Protein AF-A0A2P4XDV4-F1 (afdb_monomer_lite)

Structure (mmCIF, N/CA/C/O backbone):
data_AF-A0A2P4XDV4-F1
#
_entry.id   AF-A0A2P4XDV4-F1
#
loop_
_atom_site.group_PDB
_atom_site.id
_atom_site.type_symbol
_atom_site.label_atom_id
_atom_site.label_alt_id
_atom_site.label_comp_id
_atom_site.label_asym_id
_atom_site.label_entity_id
_atom_site.label_seq_id
_atom_site.pdbx_PDB_ins_code
_atom_site.Cartn_x
_atom_site.Cartn_y
_atom_site.Cartn_z
_atom_site.occupancy
_atom_site.B_iso_or_equiv
_atom_site.auth_seq_id
_atom_site.auth_comp_id
_atom_site.auth_asym_id
_atom_site.auth_atom_id
_atom_site.pdbx_PDB_model_num
ATOM 1 N N . GLY A 1 1 ? 10.763 -18.875 -13.389 1.00 53.31 1 GLY A N 1
ATOM 2 C CA . GLY A 1 1 ? 10.916 -17.947 -12.262 1.00 53.31 1 GLY A CA 1
ATOM 3 C C . GLY A 1 1 ? 12.339 -17.467 -12.296 1.00 53.31 1 GLY A C 1
ATOM 4 O O . GLY A 1 1 ? 13.229 -18.301 -12.260 1.00 53.31 1 GLY A O 1
ATOM 5 N N . ASP A 1 2 ? 12.543 -16.173 -12.453 1.00 58.81 2 ASP A N 1
ATOM 6 C CA . ASP A 1 2 ? 13.738 -15.547 -13.037 1.00 58.81 2 ASP A CA 1
ATOM 7 C C . ASP A 1 2 ? 14.977 -15.573 -12.116 1.00 58.81 2 ASP A C 1
ATOM 9 O O . ASP A 1 2 ? 15.922 -14.820 -12.318 1.00 58.81 2 ASP A O 1
ATOM 13 N N . GLY A 1 3 ? 14.972 -16.404 -11.068 1.00 60.91 3 GLY A N 1
ATOM 14 C CA . GLY A 1 3 ? 16.105 -16.620 -10.162 1.00 60.91 3 GLY A CA 1
ATOM 15 C C . GLY A 1 3 ? 16.471 -15.446 -9.248 1.00 60.91 3 GLY A C 1
ATOM 16 O O . GLY A 1 3 ? 17.364 -15.612 -8.422 1.00 60.91 3 GLY A O 1
ATOM 17 N N . ARG A 1 4 ? 15.800 -14.289 -9.355 1.00 68.62 4 ARG A N 1
ATOM 18 C CA . ARG A 1 4 ? 16.043 -13.125 -8.487 1.00 68.62 4 ARG A CA 1
ATOM 19 C C . ARG A 1 4 ? 15.799 -13.474 -7.010 1.00 68.62 4 ARG A C 1
ATOM 21 O O . ARG A 1 4 ? 14.732 -14.015 -6.697 1.00 68.62 4 ARG A O 1
ATOM 28 N N . PRO A 1 5 ? 16.738 -13.158 -6.100 1.00 84.12 5 PRO A N 1
ATOM 29 C CA . PRO A 1 5 ? 16.525 -13.290 -4.665 1.00 84.12 5 PRO A CA 1
ATOM 30 C C . PRO A 1 5 ? 15.274 -12.530 -4.211 1.00 84.12 5 PRO A C 1
ATOM 32 O O . PRO A 1 5 ? 15.018 -11.404 -4.639 1.00 84.12 5 PRO A O 1
ATOM 35 N N . VAL A 1 6 ? 14.493 -13.136 -3.314 1.00 85.88 6 VAL A N 1
ATOM 36 C CA . VAL A 1 6 ? 13.258 -12.539 -2.768 1.00 85.88 6 VAL A CA 1
ATOM 37 C C . VAL A 1 6 ? 13.532 -11.174 -2.126 1.00 85.88 6 VAL A C 1
ATOM 39 O O . VAL A 1 6 ? 12.708 -10.265 -2.193 1.00 85.88 6 VAL A O 1
ATOM 42 N N . GLU A 1 7 ? 14.704 -11.015 -1.531 1.00 89.12 7 GLU A N 1
ATOM 43 C CA . GLU A 1 7 ? 15.159 -9.793 -0.881 1.00 89.12 7 GLU A CA 1
ATOM 44 C C . GLU A 1 7 ? 15.392 -8.662 -1.889 1.00 89.12 7 GLU A C 1
ATOM 46 O O . GLU A 1 7 ? 14.994 -7.534 -1.616 1.00 89.12 7 GLU A O 1
ATOM 51 N N . GLU A 1 8 ? 15.915 -8.952 -3.082 1.00 90.12 8 GLU A N 1
ATOM 52 C CA . GLU A 1 8 ? 16.059 -7.948 -4.146 1.00 90.12 8 GLU A CA 1
ATOM 53 C C . GLU A 1 8 ? 14.695 -7.489 -4.673 1.00 90.12 8 GLU A C 1
ATOM 55 O O . GLU A 1 8 ? 14.478 -6.298 -4.886 1.00 90.12 8 GLU A O 1
ATOM 60 N N . LEU A 1 9 ? 13.736 -8.414 -4.814 1.00 92.38 9 LEU A N 1
ATOM 61 C CA . LEU A 1 9 ? 12.364 -8.069 -5.200 1.00 92.38 9 LEU A CA 1
ATOM 62 C C . LEU A 1 9 ? 11.705 -7.151 -4.169 1.00 92.38 9 LEU A C 1
ATOM 64 O O . LEU A 1 9 ? 11.042 -6.187 -4.534 1.0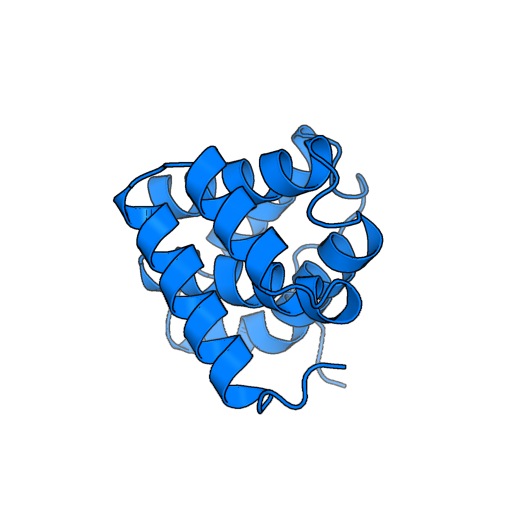0 92.38 9 LEU A O 1
ATOM 68 N N . LYS A 1 10 ? 11.897 -7.433 -2.879 1.00 93.75 10 LYS A N 1
ATOM 69 C CA . LYS A 1 10 ? 11.382 -6.593 -1.792 1.00 93.75 10 LYS A CA 1
ATOM 70 C C . LYS A 1 10 ? 11.973 -5.181 -1.832 1.00 93.75 10 LYS A C 1
ATOM 72 O O . LYS A 1 10 ? 11.221 -4.229 -1.661 1.00 93.75 10 LYS A O 1
ATOM 77 N N . VAL A 1 11 ? 13.274 -5.050 -2.100 1.00 96.06 11 VAL A N 1
ATOM 78 C CA . VAL A 1 11 ? 13.938 -3.743 -2.253 1.00 96.06 11 VAL A CA 1
ATOM 79 C C . VAL A 1 11 ? 13.376 -2.977 -3.451 1.00 96.06 11 VAL A C 1
ATOM 81 O O . VAL A 1 11 ? 13.038 -1.805 -3.310 1.00 96.06 11 VAL A O 1
ATOM 84 N N . ALA A 1 12 ? 13.206 -3.633 -4.601 1.00 96.50 12 ALA A N 1
ATOM 85 C CA . ALA A 1 12 ? 12.620 -3.001 -5.785 1.00 96.50 12 ALA A CA 1
ATOM 86 C C . ALA A 1 12 ? 11.174 -2.534 -5.535 1.00 96.50 12 ALA A C 1
ATOM 88 O O . ALA A 1 12 ? 10.781 -1.449 -5.958 1.00 96.50 12 ALA A O 1
ATOM 89 N N . ILE A 1 13 ? 10.388 -3.329 -4.801 1.00 97.56 13 ILE A N 1
ATOM 90 C CA . ILE A 1 13 ? 9.030 -2.965 -4.379 1.00 97.56 13 ILE A CA 1
ATOM 91 C C . ILE A 1 13 ? 9.040 -1.740 -3.456 1.00 97.56 13 ILE A C 1
ATOM 93 O O . ILE A 1 13 ? 8.193 -0.855 -3.597 1.00 97.56 13 ILE A O 1
ATOM 97 N N . ASP A 1 14 ? 9.975 -1.663 -2.511 1.00 97.88 14 ASP A N 1
ATOM 98 C CA . ASP A 1 14 ? 10.073 -0.492 -1.639 1.00 97.88 14 ASP A CA 1
ATOM 99 C C . ASP A 1 14 ? 10.423 0.764 -2.425 1.00 97.88 14 ASP A C 1
ATOM 101 O O . ASP A 1 14 ? 9.788 1.798 -2.236 1.00 97.88 14 ASP A O 1
ATOM 105 N N . GLN A 1 15 ? 11.392 0.663 -3.333 1.00 97.94 15 GLN A N 1
ATOM 106 C CA . GLN A 1 15 ? 11.804 1.776 -4.183 1.00 97.94 15 GLN A CA 1
ATOM 107 C C . GLN A 1 15 ? 10.635 2.280 -5.029 1.00 97.94 15 GLN A C 1
ATOM 109 O O . GLN A 1 15 ? 10.276 3.448 -4.910 1.00 97.94 15 GLN A O 1
ATOM 114 N N . LEU A 1 16 ? 9.964 1.401 -5.783 1.00 98.00 16 LEU A N 1
ATOM 115 C CA . LEU A 1 16 ? 8.878 1.830 -6.672 1.00 98.00 16 LEU A CA 1
ATOM 116 C C . LEU A 1 16 ? 7.693 2.431 -5.902 1.00 98.00 16 LEU A C 1
ATOM 118 O O . LEU A 1 16 ? 7.065 3.382 -6.364 1.00 98.00 16 LEU A O 1
ATOM 122 N N . THR A 1 17 ? 7.361 1.895 -4.721 1.00 98.06 17 THR A N 1
ATOM 123 C CA . THR A 1 17 ? 6.222 2.407 -3.941 1.00 98.06 17 THR A CA 1
ATOM 124 C C . THR A 1 17 ? 6.551 3.741 -3.281 1.00 98.06 17 THR A C 1
ATOM 126 O O . THR A 1 17 ? 5.692 4.619 -3.252 1.00 98.06 17 THR A O 1
ATOM 129 N N . LYS A 1 18 ? 7.790 3.941 -2.816 1.00 98.25 18 LYS A N 1
ATOM 130 C CA . LYS A 1 18 ? 8.256 5.233 -2.291 1.00 98.25 18 LYS A CA 1
ATOM 131 C C . LYS A 1 18 ? 8.378 6.282 -3.395 1.00 98.25 18 LYS A C 1
ATOM 133 O O . LYS A 1 18 ? 7.924 7.406 -3.212 1.00 98.25 18 LYS A O 1
ATOM 138 N N . GLU A 1 19 ? 8.894 5.912 -4.564 1.00 98.38 19 GLU A N 1
ATOM 139 C CA . GLU A 1 19 ? 8.935 6.791 -5.738 1.00 98.38 19 GLU A CA 1
ATOM 140 C C . GLU A 1 19 ? 7.535 7.240 -6.149 1.00 98.38 19 GLU A C 1
ATOM 142 O O . GLU A 1 19 ? 7.318 8.434 -6.344 1.00 98.38 19 GLU A O 1
ATOM 147 N N . TYR A 1 20 ? 6.562 6.325 -6.182 1.00 98.75 20 TYR A N 1
ATOM 148 C CA . TYR A 1 20 ? 5.165 6.682 -6.421 1.00 98.75 20 TYR A CA 1
ATOM 149 C C . TYR A 1 20 ? 4.623 7.677 -5.385 1.00 98.75 20 TYR A C 1
ATOM 151 O O . TYR A 1 20 ? 3.915 8.621 -5.738 1.00 98.75 20 TYR A O 1
ATOM 159 N N . LEU A 1 21 ? 4.940 7.495 -4.099 1.00 98.38 21 LEU A N 1
ATOM 160 C CA . LEU A 1 21 ? 4.491 8.422 -3.059 1.00 98.38 21 LEU A CA 1
ATOM 161 C C . LEU A 1 21 ? 5.067 9.838 -3.248 1.00 98.38 21 LEU A C 1
ATOM 163 O O . LEU A 1 21 ? 4.448 10.806 -2.816 1.00 98.38 21 LEU A O 1
ATOM 167 N N . LEU A 1 22 ? 6.195 9.985 -3.940 1.00 97.94 22 LEU A N 1
ATOM 168 C CA . LEU A 1 22 ? 6.780 11.287 -4.263 1.00 97.94 22 LEU A CA 1
ATOM 169 C C . LEU A 1 22 ? 6.256 11.851 -5.590 1.00 97.94 22 LEU A C 1
ATOM 171 O O . LEU A 1 22 ? 5.880 13.020 -5.658 1.00 97.94 22 LEU A O 1
ATOM 175 N N . SER A 1 23 ? 6.223 11.031 -6.642 1.00 98.06 23 SER A N 1
ATOM 176 C CA . SER A 1 23 ? 5.898 11.458 -8.010 1.00 98.06 23 SER A CA 1
ATOM 177 C C . SER A 1 23 ? 4.398 11.535 -8.286 1.00 98.06 23 SER A C 1
ATOM 179 O O . SER A 1 23 ? 3.966 12.326 -9.121 1.00 98.06 23 SER A O 1
ATOM 181 N N . ARG A 1 24 ? 3.603 10.713 -7.587 1.00 98.31 24 ARG A N 1
ATOM 182 C CA . ARG A 1 24 ? 2.176 10.445 -7.844 1.00 98.31 24 ARG A CA 1
ATOM 183 C C . ARG A 1 24 ? 1.885 9.888 -9.242 1.00 98.31 24 ARG A C 1
ATOM 185 O O . ARG A 1 24 ? 0.734 9.903 -9.675 1.00 98.31 24 ARG A O 1
ATOM 192 N N . ASP A 1 25 ? 2.898 9.358 -9.921 1.00 98.69 25 ASP A N 1
ATOM 193 C CA . ASP A 1 25 ? 2.764 8.805 -11.266 1.00 98.69 25 ASP A CA 1
ATOM 194 C C . ASP A 1 25 ? 2.249 7.357 -11.219 1.00 98.69 25 ASP A C 1
ATOM 196 O O . ASP A 1 25 ? 2.981 6.405 -10.934 1.00 98.69 25 ASP A O 1
ATOM 200 N N . LEU A 1 26 ? 0.946 7.200 -11.461 1.00 98.62 26 LEU A N 1
ATOM 201 C CA . LEU A 1 26 ? 0.263 5.905 -11.459 1.00 98.62 26 LEU A CA 1
ATOM 202 C C . LEU A 1 26 ? 0.696 5.009 -12.625 1.00 98.62 26 LEU A C 1
ATOM 204 O O . LEU A 1 26 ? 0.778 3.789 -12.462 1.00 98.62 26 LEU A O 1
ATOM 208 N N . GLU A 1 27 ? 0.952 5.598 -13.794 1.00 98.38 27 GLU A N 1
ATOM 209 C CA . GLU A 1 27 ? 1.333 4.857 -14.996 1.00 98.38 27 GLU A CA 1
ATOM 210 C C . GLU A 1 27 ? 2.733 4.275 -14.836 1.00 98.38 27 GLU A C 1
ATOM 212 O O . GLU A 1 27 ? 2.933 3.084 -15.095 1.00 98.38 27 GLU A O 1
ATOM 217 N N . GLU A 1 28 ? 3.665 5.084 -14.327 1.00 98.31 28 GLU A N 1
ATOM 218 C CA . GLU A 1 28 ? 5.024 4.656 -14.018 1.00 98.31 28 GLU A CA 1
ATOM 219 C C . GLU A 1 28 ? 5.031 3.538 -12.977 1.00 98.31 28 GLU A C 1
ATOM 221 O O . GLU A 1 28 ? 5.587 2.466 -13.213 1.00 98.31 28 GLU A O 1
ATOM 226 N N . ALA A 1 29 ? 4.342 3.737 -11.850 1.00 98.50 29 ALA A N 1
ATOM 227 C CA . ALA A 1 29 ? 4.282 2.738 -10.790 1.00 98.50 29 ALA A CA 1
ATOM 228 C C . ALA A 1 29 ? 3.702 1.408 -11.298 1.00 98.50 29 ALA A C 1
ATOM 230 O O . ALA A 1 29 ? 4.237 0.333 -11.016 1.00 98.50 29 ALA A O 1
ATOM 231 N N . ALA A 1 30 ? 2.634 1.465 -12.098 1.00 98.50 30 ALA A N 1
ATOM 232 C CA . ALA A 1 30 ? 2.041 0.284 -12.711 1.00 98.50 30 ALA A CA 1
ATOM 233 C C . ALA A 1 30 ? 2.981 -0.398 -13.713 1.00 98.50 30 ALA A C 1
ATOM 235 O O . ALA A 1 30 ? 2.984 -1.629 -13.800 1.00 98.50 30 ALA A O 1
ATOM 236 N N . ARG A 1 31 ? 3.777 0.366 -14.468 1.00 98.38 31 ARG A N 1
ATOM 237 C CA . ARG A 1 31 ? 4.812 -0.184 -15.349 1.00 98.38 31 ARG A CA 1
ATOM 238 C C . ARG A 1 31 ? 5.884 -0.910 -14.538 1.00 98.38 31 ARG A C 1
ATOM 240 O O . ARG A 1 31 ? 6.107 -2.090 -14.801 1.00 98.38 31 ARG A O 1
ATOM 247 N N . CYS A 1 32 ? 6.437 -0.276 -13.504 1.00 97.75 32 CYS A N 1
ATOM 248 C CA . CYS A 1 32 ? 7.427 -0.881 -12.610 1.00 97.75 32 CYS A CA 1
ATOM 249 C C . CYS A 1 32 ? 6.920 -2.197 -12.002 1.00 97.75 32 CYS A C 1
ATOM 251 O O . CYS A 1 32 ? 7.636 -3.197 -12.002 1.00 97.75 32 CYS A O 1
ATOM 253 N N . VAL A 1 33 ? 5.660 -2.249 -11.548 1.00 97.88 33 VAL A N 1
ATOM 254 C CA . VAL A 1 33 ? 5.065 -3.490 -11.019 1.00 97.88 33 VAL A CA 1
ATOM 255 C C . VAL A 1 33 ? 4.977 -4.585 -12.090 1.00 97.88 33 VAL A C 1
ATOM 257 O O . VAL A 1 33 ? 5.287 -5.738 -11.795 1.00 97.88 33 VAL A O 1
ATOM 260 N N . ARG A 1 34 ? 4.601 -4.261 -13.337 1.00 96.94 34 ARG A N 1
ATOM 261 C CA . ARG A 1 34 ? 4.581 -5.249 -14.435 1.00 96.94 34 ARG A CA 1
ATOM 262 C C . ARG A 1 34 ? 5.980 -5.779 -14.748 1.00 96.94 34 ARG A C 1
ATOM 264 O O . ARG A 1 34 ? 6.141 -6.979 -14.961 1.00 96.94 34 ARG A O 1
ATOM 271 N N . GLU A 1 35 ? 6.986 -4.911 -14.729 1.00 96.12 35 GLU A N 1
ATOM 272 C CA . GLU A 1 35 ? 8.388 -5.263 -14.986 1.00 96.12 35 GLU A CA 1
ATOM 273 C C . GLU A 1 35 ? 8.993 -6.157 -13.896 1.00 96.12 35 GLU A C 1
ATOM 275 O O . GLU A 1 35 ? 9.928 -6.917 -14.162 1.00 96.12 35 GLU A O 1
ATOM 280 N N . LEU A 1 36 ? 8.415 -6.170 -12.686 1.00 93.38 36 LEU A N 1
ATOM 281 C CA . LEU A 1 36 ? 8.768 -7.181 -11.692 1.00 93.38 36 LEU A CA 1
ATOM 282 C C . LEU A 1 36 ? 8.476 -8.602 -12.194 1.00 93.38 36 LEU A C 1
ATOM 284 O O . LEU A 1 36 ? 9.167 -9.515 -11.760 1.00 93.38 36 LEU A O 1
ATOM 288 N N . ASN A 1 37 ? 7.508 -8.809 -13.096 1.00 92.44 37 ASN A N 1
ATOM 289 C CA . ASN A 1 37 ? 7.188 -10.100 -13.726 1.00 92.44 37 ASN A CA 1
ATOM 290 C C . ASN A 1 37 ? 6.995 -11.269 -12.726 1.00 92.44 37 ASN A C 1
ATOM 292 O O . ASN A 1 37 ? 7.363 -12.417 -12.984 1.00 92.44 37 ASN A O 1
ATOM 296 N N . VAL A 1 38 ? 6.414 -10.983 -11.553 1.00 91.88 38 VAL A N 1
ATOM 297 C CA . VAL A 1 38 ? 6.190 -11.955 -10.462 1.00 91.88 38 VAL A CA 1
ATOM 298 C C . VAL A 1 38 ? 4.753 -11.887 -9.920 1.00 91.88 38 VAL A C 1
ATOM 300 O O . VAL A 1 38 ? 4.539 -11.592 -8.743 1.00 91.88 38 VAL A O 1
ATOM 303 N N . PRO A 1 39 ? 3.733 -12.224 -10.730 1.00 91.25 39 PRO A N 1
ATOM 304 C CA . PRO A 1 39 ? 2.320 -12.033 -10.374 1.00 91.25 39 PRO A CA 1
ATOM 305 C C . PRO A 1 39 ? 1.893 -12.721 -9.067 1.00 91.25 39 PRO A C 1
ATOM 307 O O . PRO A 1 39 ? 1.034 -12.222 -8.343 1.00 91.25 39 PRO A O 1
ATOM 310 N N . HIS A 1 40 ? 2.516 -13.848 -8.706 1.00 92.00 40 HIS A N 1
ATOM 311 C CA . HIS A 1 40 ? 2.235 -14.556 -7.449 1.00 92.00 40 HIS A CA 1
ATOM 312 C C . HIS A 1 40 ? 2.765 -13.851 -6.193 1.00 92.00 40 HIS A C 1
ATOM 314 O O . HIS A 1 40 ? 2.385 -14.235 -5.084 1.00 92.00 40 HIS A O 1
ATOM 320 N N . PHE A 1 41 ? 3.634 -12.855 -6.376 1.00 93.62 41 PHE A N 1
ATOM 321 C CA . PHE A 1 41 ? 4.275 -12.064 -5.332 1.00 93.62 41 PHE A CA 1
ATOM 322 C C . PHE A 1 41 ? 3.719 -10.632 -5.254 1.00 93.62 41 PHE A C 1
ATOM 324 O O . PHE A 1 41 ? 4.153 -9.855 -4.409 1.00 93.62 41 PHE A O 1
ATOM 331 N N . HIS A 1 42 ? 2.727 -10.273 -6.078 1.00 97.25 42 HIS A N 1
ATOM 332 C CA . HIS A 1 42 ? 2.128 -8.931 -6.079 1.00 97.25 42 HIS A CA 1
ATOM 333 C C . HIS A 1 42 ? 1.458 -8.561 -4.746 1.00 97.25 42 HIS A C 1
ATOM 335 O O . HIS A 1 42 ? 1.387 -7.384 -4.410 1.00 97.25 42 HIS A O 1
ATOM 341 N N . HIS A 1 43 ? 1.053 -9.532 -3.923 1.00 98.00 43 HIS A N 1
ATOM 342 C CA . HIS A 1 43 ? 0.618 -9.262 -2.549 1.00 98.00 43 HIS A CA 1
ATOM 343 C C . HIS A 1 43 ? 1.686 -8.525 -1.722 1.00 98.00 43 HIS A C 1
ATOM 345 O O . HIS A 1 43 ? 1.359 -7.845 -0.753 1.00 98.00 43 HIS A O 1
ATOM 351 N N . GLU A 1 44 ? 2.969 -8.680 -2.066 1.00 97.94 44 GLU A N 1
ATOM 352 C CA . GLU A 1 44 ? 4.068 -8.002 -1.387 1.00 97.94 44 GLU A CA 1
ATOM 353 C C . GLU A 1 44 ? 4.142 -6.525 -1.793 1.00 97.94 44 GLU A C 1
ATOM 355 O O . GLU A 1 44 ? 4.418 -5.699 -0.930 1.00 97.94 44 GLU A O 1
ATOM 360 N N . VAL A 1 45 ? 3.788 -6.179 -3.041 1.00 98.25 45 VAL A N 1
ATOM 361 C CA . VAL A 1 45 ? 3.607 -4.780 -3.487 1.00 98.25 45 VAL A CA 1
ATOM 362 C C . VAL A 1 45 ? 2.556 -4.088 -2.629 1.00 98.25 45 VAL A C 1
ATOM 364 O O . VAL A 1 45 ? 2.768 -2.980 -2.155 1.00 98.25 45 VAL A O 1
ATOM 367 N N . VAL A 1 46 ? 1.443 -4.774 -2.377 1.00 98.62 46 VAL A N 1
ATOM 368 C CA . VAL A 1 46 ? 0.323 -4.246 -1.593 1.00 98.62 46 VAL A CA 1
ATOM 369 C C . VAL A 1 46 ? 0.722 -4.070 -0.130 1.00 98.62 46 VAL A C 1
ATOM 371 O O . VAL A 1 46 ? 0.614 -2.972 0.406 1.00 98.62 46 VAL A O 1
ATOM 374 N N . LYS A 1 47 ? 1.235 -5.132 0.508 1.00 98.50 47 LYS A N 1
ATOM 375 C CA . LYS A 1 47 ? 1.650 -5.093 1.917 1.00 98.50 47 LYS A CA 1
ATOM 376 C C . LYS A 1 47 ? 2.696 -3.998 2.154 1.00 98.50 47 LYS A C 1
ATOM 378 O O . LYS A 1 47 ? 2.534 -3.194 3.065 1.00 98.50 47 LYS A O 1
ATOM 383 N N . ARG A 1 48 ? 3.761 -3.976 1.344 1.00 98.12 48 ARG A N 1
ATOM 384 C CA . ARG A 1 48 ? 4.856 -3.007 1.488 1.00 98.12 48 ARG A CA 1
ATOM 385 C C . ARG A 1 48 ? 4.441 -1.602 1.094 1.00 98.12 48 ARG A C 1
ATOM 387 O O . ARG A 1 48 ? 4.838 -0.669 1.771 1.00 98.12 48 ARG A O 1
ATOM 394 N N . GLY A 1 49 ? 3.605 -1.443 0.070 1.00 98.44 49 GLY A N 1
ATOM 395 C CA . GLY A 1 49 ? 3.038 -0.146 -0.291 1.00 98.44 49 GLY A CA 1
ATOM 396 C C . GLY A 1 49 ? 2.260 0.477 0.868 1.00 98.44 49 GLY A C 1
ATOM 397 O O . GLY A 1 49 ? 2.497 1.633 1.208 1.00 98.44 49 GLY A O 1
ATOM 398 N N . ILE A 1 50 ? 1.409 -0.306 1.542 1.00 98.62 50 ILE A N 1
ATOM 399 C CA . ILE A 1 50 ? 0.701 0.150 2.747 1.00 98.62 50 ILE A CA 1
ATOM 400 C C . ILE A 1 50 ? 1.706 0.541 3.838 1.00 98.62 50 ILE A C 1
ATOM 402 O O . ILE A 1 50 ? 1.632 1.663 4.332 1.00 98.62 50 ILE A O 1
ATOM 406 N N . THR A 1 51 ? 2.679 -0.322 4.160 1.00 98.12 51 THR A N 1
ATOM 407 C CA . THR A 1 51 ? 3.739 -0.007 5.137 1.00 98.12 51 THR A CA 1
ATOM 408 C C . THR A 1 51 ? 4.448 1.308 4.804 1.00 98.12 51 THR A C 1
ATOM 410 O O . THR A 1 51 ? 4.470 2.206 5.637 1.00 98.12 51 THR A O 1
ATOM 413 N N . ASN A 1 52 ? 4.935 1.465 3.573 1.00 98.12 52 ASN A N 1
ATOM 414 C CA . ASN A 1 52 ? 5.664 2.653 3.133 1.00 98.12 52 ASN A CA 1
ATOM 415 C C . ASN A 1 52 ? 4.788 3.912 3.201 1.00 98.12 52 ASN A C 1
ATOM 417 O O . ASN A 1 52 ? 5.260 4.963 3.616 1.00 98.12 52 ASN A O 1
ATOM 421 N N . SER A 1 53 ? 3.498 3.820 2.861 1.00 98.31 53 SER A N 1
ATOM 422 C CA . SER A 1 53 ? 2.582 4.965 2.975 1.00 98.31 53 SER A CA 1
ATOM 423 C C . SER A 1 53 ? 2.347 5.412 4.419 1.00 98.31 53 SER A C 1
ATOM 425 O O . SER A 1 53 ? 2.195 6.605 4.674 1.00 98.31 53 SER A O 1
ATOM 427 N N . LEU A 1 54 ? 2.349 4.465 5.360 1.00 97.69 54 LEU A N 1
ATOM 428 C CA . LEU A 1 54 ? 2.202 4.737 6.786 1.00 97.69 54 LEU A CA 1
ATOM 429 C C . LEU A 1 54 ? 3.501 5.289 7.386 1.00 97.69 54 LEU A C 1
ATOM 431 O O . LEU A 1 54 ? 3.424 6.213 8.192 1.00 97.69 54 LEU A O 1
ATOM 435 N N . GLU A 1 55 ? 4.661 4.766 6.973 1.00 96.56 55 GLU A N 1
ATOM 436 C CA . GLU A 1 55 ? 5.991 5.261 7.368 1.00 96.56 55 GLU A CA 1
ATOM 437 C C . GLU A 1 55 ? 6.229 6.704 6.909 1.00 96.56 55 GLU A C 1
ATOM 439 O O . GLU A 1 55 ? 6.651 7.537 7.708 1.00 96.56 55 GLU A O 1
ATOM 444 N N . GLU A 1 56 ? 5.920 7.019 5.646 1.00 96.00 56 GLU A N 1
ATOM 445 C CA . GLU A 1 56 ? 6.000 8.394 5.129 1.00 96.00 56 GLU A CA 1
ATOM 446 C C . GLU A 1 56 ? 4.966 9.316 5.800 1.00 96.00 56 GLU A C 1
ATOM 448 O O . GLU A 1 56 ? 5.170 10.525 5.919 1.00 96.00 56 GLU A O 1
ATOM 453 N N . GLY A 1 57 ? 3.856 8.739 6.266 1.00 93.62 57 GLY A N 1
ATOM 454 C CA . GLY A 1 57 ? 2.845 9.407 7.072 1.00 93.62 57 GLY A CA 1
ATOM 455 C C . GLY A 1 57 ? 2.002 10.436 6.314 1.00 93.62 57 GLY A C 1
ATOM 456 O O . GLY A 1 57 ? 2.248 10.789 5.163 1.00 93.62 57 GLY A O 1
ATOM 457 N N . GLY A 1 58 ? 0.971 10.941 6.990 1.00 93.38 58 GLY A N 1
ATOM 458 C CA . GLY A 1 58 ? 0.067 11.957 6.452 1.00 93.38 58 GLY A CA 1
ATOM 459 C C . GLY A 1 58 ? -1.043 11.407 5.549 1.00 93.38 58 GLY A C 1
ATOM 460 O O . GLY A 1 58 ? -0.861 10.477 4.764 1.00 93.38 58 GLY A O 1
ATOM 461 N N . GLU A 1 59 ? -2.214 12.039 5.633 1.00 94.38 59 GLU A N 1
ATOM 462 C CA . GLU A 1 59 ? -3.432 11.621 4.920 1.00 94.38 59 GLU A CA 1
ATOM 463 C C . GLU A 1 59 ? -3.241 11.561 3.397 1.00 94.38 59 GLU A C 1
ATOM 465 O O . GLU A 1 59 ? -3.760 10.663 2.735 1.00 94.38 59 GLU A O 1
ATOM 470 N N . ALA A 1 60 ? -2.439 12.473 2.836 1.00 96.44 60 ALA A N 1
ATOM 471 C CA . ALA A 1 60 ? -2.143 12.505 1.406 1.00 96.44 60 ALA A CA 1
ATOM 472 C C . ALA A 1 60 ? -1.421 11.234 0.920 1.00 96.44 60 ALA A C 1
ATOM 474 O O . ALA A 1 60 ? -1.704 10.758 -0.180 1.00 96.44 60 ALA A O 1
ATOM 475 N N . ASN A 1 61 ? -0.522 10.661 1.729 1.00 97.56 61 ASN A N 1
ATOM 476 C CA . ASN A 1 61 ? 0.201 9.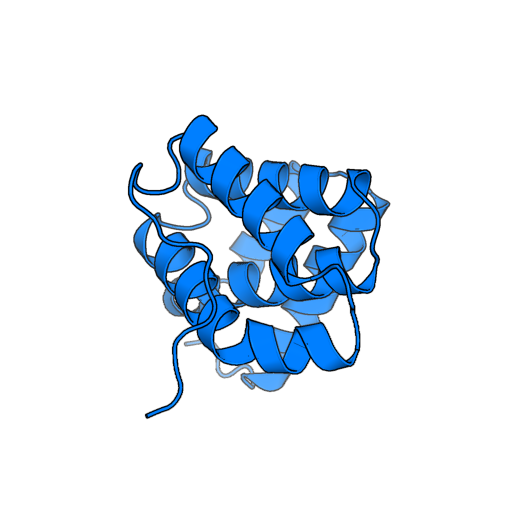440 1.371 1.00 97.56 61 ASN A CA 1
ATOM 477 C C . ASN A 1 61 ? -0.693 8.203 1.466 1.00 97.56 61 ASN A C 1
ATOM 479 O O . ASN A 1 61 ? -0.683 7.388 0.543 1.00 97.56 61 ASN A O 1
ATOM 483 N N . SER A 1 62 ? -1.531 8.105 2.502 1.00 97.12 62 SER A N 1
ATOM 484 C CA . SER A 1 62 ? -2.551 7.053 2.606 1.00 97.12 62 SER A CA 1
ATOM 485 C C . SER A 1 62 ? -3.535 7.104 1.430 1.00 97.12 62 SER A C 1
ATOM 487 O O . SER A 1 62 ? -3.801 6.087 0.787 1.00 97.12 62 SER A O 1
ATOM 489 N N . ALA A 1 63 ? -4.033 8.297 1.082 1.00 97.44 63 ALA A N 1
ATOM 490 C CA . ALA A 1 63 ? -4.962 8.488 -0.031 1.00 97.44 63 ALA A CA 1
ATOM 491 C C . ALA A 1 63 ? -4.330 8.169 -1.396 1.00 97.44 63 ALA A C 1
ATOM 493 O O . ALA A 1 63 ? -4.973 7.560 -2.259 1.00 97.44 63 ALA A O 1
ATOM 494 N N . ALA A 1 64 ? -3.067 8.549 -1.599 1.00 98.44 64 ALA A N 1
ATOM 495 C CA . ALA A 1 64 ? -2.329 8.187 -2.802 1.00 98.44 64 ALA A CA 1
ATOM 496 C C . ALA A 1 64 ? -2.114 6.674 -2.886 1.00 98.44 64 ALA A C 1
ATOM 498 O O . ALA A 1 64 ? -2.384 6.083 -3.925 1.00 98.44 64 ALA A O 1
ATOM 499 N N . MET A 1 65 ? -1.709 6.020 -1.794 1.00 98.62 65 MET A N 1
ATOM 500 C CA . MET A 1 65 ? -1.536 4.568 -1.789 1.00 98.62 65 MET A CA 1
ATOM 501 C C . MET A 1 65 ? -2.846 3.841 -2.110 1.00 98.62 65 MET A C 1
ATOM 503 O O . MET A 1 65 ? -2.857 2.947 -2.951 1.00 98.62 65 MET A O 1
ATOM 507 N N . ALA A 1 66 ? -3.973 4.276 -1.541 1.00 98.38 66 ALA A N 1
ATOM 508 C CA . ALA A 1 66 ? -5.282 3.743 -1.914 1.00 98.38 66 ALA A CA 1
ATOM 509 C C . ALA A 1 66 ? -5.585 3.933 -3.417 1.00 98.38 66 ALA A C 1
ATOM 511 O O . ALA A 1 66 ? -6.056 3.004 -4.074 1.00 98.38 66 ALA A O 1
ATOM 512 N N . SER A 1 67 ? -5.240 5.097 -3.980 1.00 98.56 67 SER A N 1
ATOM 513 C CA . SER A 1 67 ? -5.413 5.389 -5.412 1.00 98.56 67 SER A CA 1
ATOM 514 C C . SER A 1 67 ? -4.544 4.490 -6.300 1.00 98.56 67 SER A C 1
ATOM 516 O O . SER A 1 67 ? -5.027 3.993 -7.317 1.00 98.56 67 SER A O 1
ATOM 518 N N . LEU A 1 68 ? -3.294 4.216 -5.906 1.00 98.81 68 LEU A N 1
ATOM 519 C CA . LEU A 1 68 ? -2.430 3.260 -6.604 1.00 98.81 68 LEU A CA 1
ATOM 520 C C . LEU A 1 68 ? -3.021 1.855 -6.585 1.00 98.81 68 LEU A C 1
ATOM 522 O O . LEU A 1 68 ? -3.090 1.209 -7.625 1.00 98.81 68 LEU A O 1
ATOM 526 N N . LEU A 1 69 ? -3.474 1.378 -5.426 1.00 98.69 69 LEU A N 1
ATOM 527 C CA . LEU A 1 69 ? -4.060 0.044 -5.305 1.00 98.69 69 LEU A CA 1
ATOM 528 C C . LEU A 1 69 ? -5.309 -0.109 -6.189 1.00 98.69 69 LEU A C 1
ATOM 530 O O . LEU A 1 69 ? -5.440 -1.114 -6.890 1.00 98.69 69 LEU A O 1
ATOM 534 N N . ALA A 1 70 ? -6.176 0.907 -6.231 1.00 98.56 70 ALA A N 1
ATOM 535 C CA . ALA A 1 70 ? -7.329 0.939 -7.130 1.00 98.56 70 ALA A CA 1
ATOM 536 C C . ALA A 1 70 ? -6.915 0.948 -8.612 1.00 98.56 70 ALA A C 1
ATOM 538 O O . ALA A 1 70 ? -7.479 0.216 -9.433 1.00 98.56 70 ALA A O 1
ATOM 539 N N . TYR A 1 71 ? -5.885 1.721 -8.960 1.00 98.69 71 TYR A N 1
ATOM 540 C CA . TYR A 1 71 ? -5.350 1.779 -10.319 1.00 98.69 71 TYR A CA 1
ATOM 541 C C . TYR A 1 71 ? -4.775 0.427 -10.768 1.00 98.69 71 TYR A C 1
ATOM 543 O O . TYR A 1 71 ? -5.117 -0.072 -11.839 1.00 98.69 71 TYR A O 1
ATOM 551 N N . LEU A 1 72 ? -3.960 -0.210 -9.924 1.00 98.56 72 LEU A N 1
ATOM 552 C CA . LEU A 1 72 ? -3.340 -1.504 -10.209 1.00 98.56 72 LEU A CA 1
ATOM 553 C C . LEU A 1 72 ? -4.374 -2.615 -10.424 1.00 98.56 72 LEU A C 1
ATOM 555 O O . LEU A 1 72 ? -4.163 -3.477 -11.276 1.00 98.56 72 LEU A O 1
ATOM 559 N N . VAL A 1 73 ? -5.482 -2.602 -9.678 1.00 98.25 73 VAL A N 1
ATOM 560 C CA . VAL A 1 73 ? -6.569 -3.578 -9.853 1.00 98.25 73 VAL A CA 1
ATOM 561 C C . VAL A 1 73 ? -7.387 -3.283 -11.108 1.00 98.25 73 VAL A C 1
ATOM 563 O O . VAL A 1 73 ? -7.617 -4.188 -11.906 1.00 98.25 73 VAL A O 1
ATOM 566 N N . SER A 1 74 ? -7.788 -2.028 -11.323 1.00 97.75 74 SER A N 1
ATOM 567 C CA . SER A 1 74 ? -8.599 -1.640 -12.492 1.00 97.75 74 SER A CA 1
ATOM 568 C C . SER A 1 74 ? -7.881 -1.829 -13.834 1.00 97.75 74 SER A C 1
ATOM 570 O O . SER A 1 74 ? -8.543 -2.030 -14.846 1.00 97.75 74 SER A O 1
ATOM 572 N N . HIS A 1 75 ? -6.545 -1.820 -13.840 1.00 97.81 75 HIS A N 1
ATOM 573 C CA . HIS A 1 75 ? -5.709 -2.072 -15.022 1.00 97.81 75 HIS A CA 1
ATOM 574 C C . HIS A 1 75 ? -5.125 -3.494 -15.064 1.00 97.81 75 HIS A C 1
ATOM 576 O O . HIS A 1 75 ? -4.136 -3.733 -15.767 1.00 97.81 75 HIS A O 1
ATOM 582 N N . GLU A 1 76 ? -5.693 -4.414 -14.277 1.00 97.25 76 GLU A N 1
ATOM 583 C CA . GLU A 1 76 ? -5.347 -5.842 -14.239 1.00 97.25 76 GLU A CA 1
ATOM 584 C C . GLU A 1 76 ? -3.856 -6.130 -13.962 1.00 97.25 76 GLU A C 1
ATOM 586 O O . GLU A 1 76 ? -3.325 -7.182 -14.317 1.00 97.25 76 GLU A O 1
ATOM 591 N N . VAL A 1 77 ? -3.156 -5.206 -13.296 1.00 98.12 77 VAL A N 1
ATOM 592 C CA . VAL A 1 77 ? -1.751 -5.374 -12.886 1.00 98.12 77 VAL A CA 1
ATOM 593 C C . VAL A 1 77 ? -1.657 -6.269 -11.661 1.00 98.12 77 VAL A C 1
ATOM 595 O O . VAL A 1 77 ? -0.796 -7.144 -11.563 1.00 98.12 77 VAL A O 1
ATOM 598 N N . VAL A 1 78 ? -2.558 -6.053 -10.708 1.00 98.31 78 VAL A N 1
ATOM 599 C CA . VAL A 1 78 ? -2.669 -6.839 -9.483 1.00 98.31 78 VAL A CA 1
ATOM 600 C C . VAL A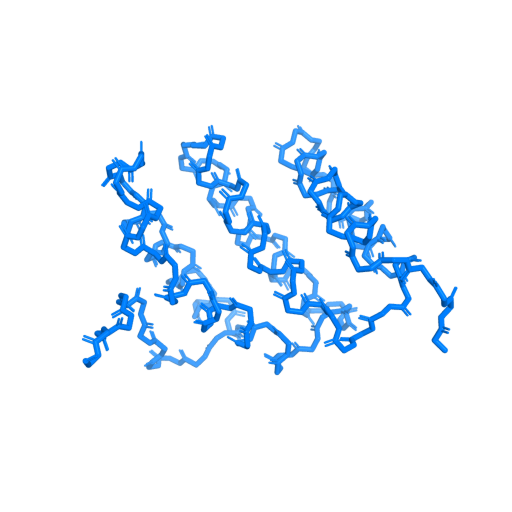 1 78 ? -4.060 -7.447 -9.451 1.00 98.31 78 VAL A C 1
ATOM 602 O O . VAL A 1 78 ? -5.058 -6.738 -9.521 1.00 98.31 78 VAL A O 1
ATOM 605 N N . SER A 1 79 ? -4.142 -8.772 -9.335 1.00 98.12 79 SER A N 1
ATOM 606 C CA . SER A 1 79 ? -5.438 -9.434 -9.198 1.00 98.12 79 SER A CA 1
ATOM 607 C C . SER A 1 79 ? -6.063 -9.135 -7.837 1.00 98.12 79 SER A C 1
ATOM 609 O O . SER A 1 79 ? -5.357 -8.993 -6.836 1.00 98.12 79 SER A O 1
ATOM 611 N N . THR A 1 80 ? -7.395 -9.140 -7.758 1.00 97.31 80 THR A N 1
ATOM 612 C CA . THR A 1 80 ? -8.128 -8.971 -6.492 1.00 97.31 80 THR A CA 1
ATOM 613 C C . THR A 1 80 ? -7.674 -9.970 -5.421 1.00 97.31 80 THR A C 1
ATOM 615 O O . THR A 1 80 ? -7.550 -9.614 -4.254 1.00 97.31 80 THR A O 1
ATOM 618 N N . GLY A 1 81 ? -7.337 -11.208 -5.804 1.00 98.12 81 GLY A N 1
ATOM 619 C CA . GLY A 1 81 ? -6.804 -12.202 -4.867 1.00 98.12 81 GLY A CA 1
ATOM 620 C C . GLY A 1 81 ? -5.434 -11.826 -4.287 1.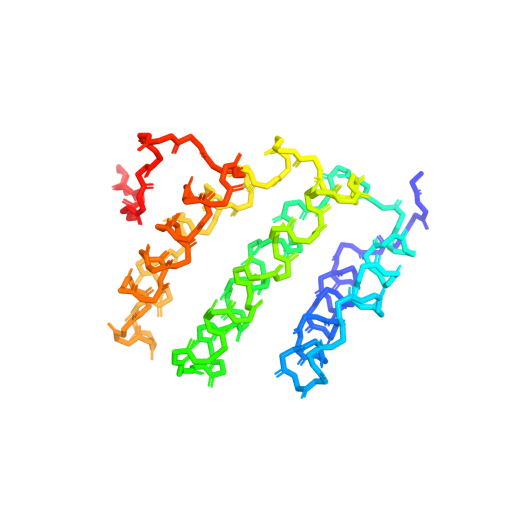00 98.12 81 GLY A C 1
ATOM 621 O O . GLY A 1 81 ? -5.189 -12.038 -3.102 1.00 98.12 81 GLY A O 1
ATOM 622 N N . GLN A 1 82 ? -4.540 -11.239 -5.091 1.00 98.38 82 GLN A N 1
ATOM 623 C CA . GLN A 1 82 ? -3.252 -10.725 -4.604 1.00 98.38 82 GLN A CA 1
ATOM 624 C C . GLN A 1 82 ? -3.432 -9.463 -3.756 1.00 98.38 82 GLN A C 1
ATOM 626 O O . GLN A 1 82 ? -2.738 -9.318 -2.751 1.00 98.38 82 GLN A O 1
ATOM 631 N N . LEU A 1 83 ? -4.389 -8.602 -4.118 1.00 98.62 83 LEU A N 1
ATOM 632 C CA . LEU A 1 83 ? -4.773 -7.435 -3.330 1.00 98.62 83 LEU A CA 1
ATOM 633 C C . LEU A 1 83 ? -5.213 -7.846 -1.922 1.00 98.62 83 LEU A C 1
ATOM 635 O O . LEU A 1 83 ? -4.565 -7.470 -0.949 1.00 98.62 83 LEU A O 1
ATOM 639 N N . ILE A 1 84 ? -6.247 -8.685 -1.819 1.00 98.38 84 ILE A N 1
ATOM 640 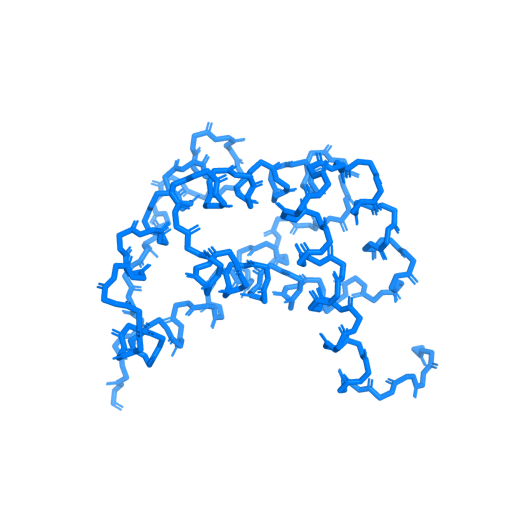C CA . ILE A 1 84 ? -6.797 -9.153 -0.539 1.00 98.38 84 ILE A CA 1
ATOM 641 C C . ILE A 1 84 ? -5.708 -9.827 0.299 1.00 98.38 84 ILE A C 1
ATOM 643 O O . ILE A 1 84 ? -5.510 -9.459 1.455 1.00 98.38 84 ILE A O 1
ATOM 647 N N . LYS A 1 85 ? -4.918 -10.729 -0.300 1.00 98.44 85 LYS A N 1
ATOM 648 C CA . LYS A 1 85 ? -3.794 -11.385 0.384 1.00 98.44 85 LYS A CA 1
ATOM 649 C C . LYS A 1 85 ? -2.772 -10.380 0.932 1.00 98.44 85 LYS A C 1
ATOM 651 O O . LYS A 1 85 ? -2.170 -10.623 1.976 1.00 98.44 85 LYS A O 1
ATOM 656 N N . GLY A 1 86 ? -2.538 -9.272 0.231 1.00 98.50 86 GLY A N 1
ATOM 657 C CA . GLY A 1 86 ? -1.653 -8.198 0.675 1.00 98.50 86 GLY A CA 1
ATOM 658 C C . GLY A 1 86 ? -2.188 -7.456 1.898 1.00 98.50 86 GLY A C 1
ATOM 659 O O . GLY A 1 86 ? -1.457 -7.301 2.876 1.00 98.50 86 GLY A O 1
ATOM 660 N N . PHE A 1 87 ? -3.471 -7.080 1.879 1.00 98.56 87 PHE A N 1
ATOM 661 C CA . PHE A 1 87 ? -4.147 -6.484 3.036 1.00 98.56 87 PHE A CA 1
ATOM 662 C C . PHE A 1 87 ? -4.149 -7.438 4.237 1.00 98.56 87 PHE A C 1
ATOM 664 O O . PHE A 1 87 ? -3.757 -7.043 5.330 1.00 98.56 87 PHE A O 1
ATOM 671 N N . GLU A 1 88 ? -4.503 -8.711 4.041 1.00 98.00 88 GLU A N 1
ATOM 672 C CA . GLU A 1 88 ? -4.467 -9.733 5.097 1.00 98.00 88 GLU A CA 1
ATOM 673 C C . GLU A 1 88 ? -3.069 -9.889 5.700 1.00 98.00 88 GLU A C 1
ATOM 675 O O . GLU A 1 88 ? -2.914 -9.960 6.917 1.00 98.00 88 GLU A O 1
ATOM 680 N N . ARG A 1 89 ? -2.025 -9.886 4.862 1.00 97.56 89 ARG A N 1
ATOM 681 C CA . ARG A 1 89 ? -0.635 -9.930 5.331 1.00 97.56 89 ARG A CA 1
ATOM 682 C C . ARG A 1 89 ? -0.224 -8.686 6.101 1.00 97.56 89 ARG A C 1
ATOM 684 O O . ARG A 1 89 ? 0.612 -8.801 6.995 1.00 97.56 89 ARG A O 1
ATOM 691 N N . PHE A 1 90 ? -0.770 -7.524 5.760 1.00 98.38 90 PHE A N 1
ATOM 692 C CA . PHE A 1 90 ? -0.529 -6.306 6.519 1.00 98.38 90 PHE A CA 1
ATOM 693 C C . PHE A 1 90 ? -1.227 -6.353 7.889 1.00 98.38 90 PHE A C 1
ATOM 695 O O . PHE A 1 90 ? -0.592 -6.043 8.892 1.00 98.38 90 PHE A O 1
ATOM 702 N N . LYS A 1 91 ? -2.461 -6.877 7.979 1.00 97.81 91 LYS A N 1
ATOM 703 C CA . LYS A 1 91 ? -3.170 -7.074 9.264 1.00 97.81 91 LYS A CA 1
ATOM 704 C C . LYS A 1 91 ? -2.369 -7.895 10.284 1.00 97.81 91 LYS A C 1
ATOM 706 O O . LYS A 1 91 ? -2.509 -7.674 11.481 1.00 97.81 91 LYS A O 1
ATOM 711 N N . LEU A 1 92 ? -1.544 -8.842 9.826 1.00 96.56 92 LEU A N 1
ATOM 712 C CA . LEU A 1 92 ? -0.695 -9.672 10.696 1.00 96.56 92 LEU A CA 1
ATOM 713 C C . LEU A 1 92 ? 0.431 -8.890 11.385 1.00 96.56 92 LEU A C 1
ATOM 715 O O . LEU A 1 92 ? 0.936 -9.342 12.410 1.00 96.56 92 LEU A O 1
ATOM 719 N N . VAL A 1 93 ? 0.848 -7.763 10.805 1.00 96.06 93 VAL A N 1
ATOM 720 C CA . VAL A 1 93 ? 1.941 -6.921 11.317 1.00 96.06 93 VAL A CA 1
ATOM 721 C C . VAL A 1 93 ? 1.453 -5.559 11.804 1.00 96.06 93 VAL A C 1
ATOM 723 O O . VAL A 1 93 ? 2.262 -4.769 12.272 1.00 96.06 93 VAL A O 1
ATOM 726 N N . LEU A 1 94 ? 0.151 -5.270 11.706 1.00 97.12 94 LEU A N 1
ATOM 727 C CA . LEU A 1 94 ? -0.410 -3.960 12.035 1.00 97.12 94 LEU A CA 1
ATOM 728 C C . LEU A 1 94 ? -0.122 -3.548 13.485 1.00 97.12 94 LEU A C 1
ATOM 730 O O . LEU A 1 94 ? 0.293 -2.416 13.705 1.00 97.12 94 LEU A O 1
ATOM 734 N N . ASP A 1 95 ? -0.296 -4.456 14.449 1.00 95.75 95 ASP A N 1
ATOM 735 C CA . ASP A 1 95 ? -0.003 -4.167 15.861 1.00 95.75 95 ASP A CA 1
ATOM 736 C C . ASP A 1 95 ? 1.475 -3.830 16.075 1.00 95.75 95 ASP A C 1
ATOM 738 O O . ASP A 1 95 ? 1.793 -2.918 16.831 1.00 95.75 95 ASP A O 1
ATOM 742 N N . ASP A 1 96 ? 2.368 -4.534 15.375 1.00 96.06 96 ASP A N 1
ATOM 743 C CA . ASP A 1 96 ? 3.809 -4.310 15.473 1.00 96.06 96 ASP A CA 1
ATOM 744 C C . ASP A 1 96 ? 4.179 -2.951 14.838 1.00 96.06 96 ASP A C 1
ATOM 746 O O . ASP A 1 96 ? 4.935 -2.186 15.423 1.00 96.06 96 ASP A O 1
ATOM 750 N N . VAL A 1 97 ? 3.577 -2.596 13.693 1.00 95.62 97 VAL A N 1
ATOM 751 C CA . VAL A 1 97 ? 3.740 -1.276 13.045 1.00 95.62 97 VAL A CA 1
ATOM 752 C C . VAL A 1 97 ? 3.188 -0.144 13.922 1.00 95.62 97 VAL A C 1
ATOM 754 O O . VAL A 1 97 ? 3.758 0.946 13.963 1.00 95.62 97 VAL A O 1
ATOM 757 N N . ALA A 1 98 ? 2.094 -0.386 14.646 1.00 95.69 98 ALA A N 1
ATOM 758 C CA . ALA A 1 98 ? 1.476 0.606 15.521 1.00 95.69 98 ALA A CA 1
ATOM 759 C C . ALA A 1 98 ? 2.336 0.962 16.749 1.00 95.69 98 ALA A C 1
ATOM 761 O O . ALA A 1 98 ? 2.103 2.005 17.361 1.00 95.69 98 ALA A O 1
ATOM 762 N N . LEU A 1 99 ? 3.336 0.137 17.094 1.00 96.19 99 LEU A N 1
ATOM 763 C CA . LEU A 1 99 ? 4.315 0.461 18.139 1.00 96.19 99 LEU A CA 1
ATOM 764 C C . LEU A 1 99 ? 5.174 1.670 17.752 1.00 96.19 99 LEU A C 1
ATOM 766 O O . LEU A 1 99 ? 5.477 2.498 18.610 1.00 96.19 99 LEU A O 1
ATOM 770 N N . ASP A 1 100 ? 5.520 1.781 16.469 1.00 95.94 100 ASP A N 1
ATOM 771 C CA . ASP A 1 100 ? 6.357 2.860 15.938 1.00 95.94 100 ASP A CA 1
ATOM 772 C C . ASP A 1 100 ? 5.518 4.015 15.367 1.00 95.94 100 ASP A C 1
ATOM 774 O O . ASP A 1 100 ? 5.928 5.176 15.407 1.00 95.94 100 ASP A O 1
ATOM 778 N N . ILE A 1 101 ? 4.320 3.711 14.854 1.00 95.38 101 ILE A N 1
ATOM 779 C CA . ILE A 1 101 ? 3.438 4.661 14.168 1.00 95.38 101 ILE A CA 1
ATOM 780 C C . ILE A 1 101 ? 2.075 4.685 14.882 1.00 95.38 101 ILE A C 1
ATOM 782 O O . ILE A 1 101 ? 1.186 3.903 14.536 1.00 95.38 101 ILE A O 1
ATOM 786 N N . PRO A 1 102 ? 1.842 5.614 15.833 1.00 92.25 102 PRO A N 1
ATOM 787 C CA . PRO A 1 102 ? 0.628 5.622 16.658 1.00 92.25 102 PRO A CA 1
ATOM 788 C C . PRO A 1 102 ? -0.694 5.645 15.871 1.00 92.25 102 PRO A C 1
ATOM 790 O O . PRO A 1 102 ? -1.699 5.104 16.324 1.00 92.25 102 PRO A O 1
ATOM 793 N N . ASN A 1 103 ? -0.694 6.242 14.674 1.00 93.19 103 ASN A N 1
ATOM 794 C CA . ASN A 1 103 ? -1.877 6.362 13.817 1.00 93.19 103 ASN A CA 1
ATOM 795 C C . ASN A 1 103 ? -2.000 5.245 12.763 1.00 93.19 103 ASN A C 1
ATOM 797 O O . ASN A 1 103 ? -2.883 5.322 11.911 1.00 93.19 103 ASN A O 1
ATOM 801 N N . ALA A 1 104 ? -1.153 4.208 12.792 1.00 96.56 104 ALA A N 1
ATOM 802 C CA . ALA A 1 104 ? -1.132 3.159 11.766 1.00 96.56 104 ALA A CA 1
ATOM 803 C C . ALA A 1 104 ? -2.496 2.488 11.566 1.00 96.56 104 ALA A C 1
ATOM 805 O O . ALA A 1 104 ? -2.931 2.299 10.432 1.00 96.56 104 ALA A O 1
ATOM 806 N N . ALA A 1 105 ? -3.193 2.169 12.661 1.00 96.56 105 ALA A N 1
ATOM 807 C CA . ALA A 1 105 ? -4.506 1.532 12.610 1.00 96.56 105 ALA A CA 1
ATOM 808 C C . ALA A 1 105 ? -5.562 2.423 11.940 1.00 96.56 105 ALA A C 1
ATOM 810 O O . ALA A 1 105 ? -6.323 1.933 11.109 1.00 96.56 105 ALA A O 1
ATOM 811 N N . ALA A 1 106 ? -5.576 3.722 12.252 1.00 96.06 106 ALA A N 1
ATOM 812 C CA . ALA A 1 106 ? -6.502 4.678 11.646 1.00 96.06 106 ALA A CA 1
ATOM 813 C C . ALA A 1 106 ? -6.199 4.874 10.152 1.00 96.06 106 ALA A C 1
ATOM 815 O O . ALA A 1 106 ? -7.079 4.691 9.316 1.00 96.06 106 ALA A O 1
ATOM 816 N N . SER A 1 107 ? -4.934 5.113 9.793 1.00 96.81 107 SER A N 1
ATOM 817 C CA . SER A 1 107 ? -4.525 5.242 8.388 1.00 96.81 107 SER A CA 1
ATOM 818 C C . SER A 1 107 ? -4.836 3.983 7.573 1.00 96.81 107 SER A C 1
ATOM 820 O O . SER A 1 107 ? -5.261 4.069 6.422 1.00 96.81 107 SER A O 1
ATOM 822 N N . PHE A 1 108 ? -4.648 2.796 8.156 1.00 98.19 108 PHE A N 1
ATOM 823 C CA . PHE A 1 108 ? -5.000 1.544 7.495 1.00 98.19 108 PHE A CA 1
ATOM 824 C C . PHE A 1 108 ? -6.515 1.388 7.313 1.00 98.19 108 PHE A C 1
ATOM 826 O O . PHE A 1 108 ? -6.954 0.946 6.251 1.00 98.19 108 PHE A O 1
ATOM 833 N N . GLN A 1 109 ? -7.317 1.791 8.304 1.00 97.38 109 GLN A N 1
ATOM 834 C CA . GLN A 1 109 ? -8.776 1.836 8.179 1.00 97.38 109 GLN A CA 1
ATOM 835 C C . GLN A 1 109 ? -9.220 2.753 7.037 1.00 97.38 109 GLN A C 1
ATOM 837 O O . GLN A 1 109 ? -10.089 2.353 6.265 1.00 97.38 109 GLN A O 1
ATOM 842 N N . ASP A 1 110 ? -8.593 3.917 6.866 1.00 96.81 110 ASP A N 1
ATOM 843 C CA . ASP A 1 110 ? -8.908 4.835 5.767 1.00 96.81 110 ASP A CA 1
ATOM 844 C C . ASP A 1 110 ? -8.592 4.219 4.396 1.00 96.81 110 ASP A C 1
ATOM 846 O O . ASP A 1 110 ? -9.401 4.299 3.466 1.00 96.81 110 ASP A O 1
ATOM 850 N N . ILE A 1 111 ? -7.447 3.537 4.271 1.00 98.31 111 ILE A N 1
ATOM 851 C CA . ILE A 1 111 ? -7.073 2.819 3.042 1.00 98.31 111 ILE A CA 1
ATOM 852 C C . ILE A 1 111 ? -8.076 1.693 2.750 1.00 98.31 111 ILE A C 1
ATOM 854 O O . ILE A 1 111 ? -8.506 1.538 1.605 1.00 98.31 111 ILE A O 1
ATOM 858 N N . VAL A 1 112 ? -8.486 0.922 3.764 1.00 98.38 112 VAL A N 1
ATOM 859 C CA . VAL A 1 112 ? -9.507 -0.129 3.613 1.00 98.38 112 VAL A CA 1
ATOM 860 C C . VAL A 1 112 ? -10.851 0.468 3.202 1.00 98.38 112 VAL A C 1
ATOM 862 O O . VAL A 1 112 ? -11.455 -0.009 2.243 1.00 98.38 112 VAL A O 1
ATOM 865 N N . ALA A 1 113 ? -11.311 1.524 3.875 1.00 97.81 113 ALA A N 1
ATOM 866 C CA . ALA A 1 113 ? -12.573 2.192 3.566 1.00 97.81 113 ALA A CA 1
ATOM 867 C C . ALA A 1 113 ? -12.592 2.697 2.119 1.00 97.81 113 ALA A C 1
ATOM 869 O O . ALA A 1 113 ? -13.580 2.509 1.402 1.00 97.81 113 ALA A O 1
ATOM 870 N N . ARG A 1 114 ? -11.471 3.261 1.653 1.00 97.75 114 ARG A N 1
ATOM 871 C CA . ARG A 1 114 ? -11.317 3.658 0.256 1.00 97.75 114 ARG A CA 1
ATOM 872 C C . ARG A 1 114 ? -11.333 2.458 -0.688 1.00 97.75 114 ARG A C 1
ATOM 874 O O . ARG A 1 114 ? -12.051 2.499 -1.680 1.00 97.75 114 ARG A O 1
ATOM 881 N N . GLY A 1 115 ? -10.636 1.371 -0.360 1.00 97.88 115 GLY A N 1
ATOM 882 C CA . GLY A 1 115 ? -10.655 0.145 -1.162 1.00 97.88 115 GLY A CA 1
ATOM 883 C C . GLY A 1 115 ? -12.050 -0.486 -1.284 1.00 97.88 115 GLY A C 1
ATOM 884 O O . GLY A 1 115 ? -12.408 -1.001 -2.343 1.00 97.88 115 GLY A O 1
ATOM 885 N N . ILE A 1 116 ? -12.871 -0.400 -0.235 1.00 98.25 116 ILE A N 1
ATOM 886 C CA . ILE A 1 116 ? -14.280 -0.817 -0.270 1.00 98.25 116 ILE A CA 1
ATOM 887 C C . ILE A 1 116 ? -15.094 0.112 -1.178 1.00 98.25 116 ILE A C 1
ATOM 889 O O . ILE A 1 116 ? -15.853 -0.365 -2.022 1.00 98.25 116 ILE A O 1
ATOM 893 N N . SER A 1 117 ? -14.930 1.430 -1.026 1.00 97.69 117 SER A N 1
ATOM 894 C CA . SER A 1 117 ? -15.617 2.435 -1.850 1.00 97.69 117 SER A CA 1
ATOM 895 C C . SER A 1 117 ? -15.281 2.300 -3.338 1.00 97.69 117 SER A C 1
ATOM 897 O O . SER A 1 117 ? -16.167 2.430 -4.180 1.00 97.69 117 SER A O 1
ATOM 899 N N . ASP A 1 118 ? -14.021 2.005 -3.658 1.00 96.38 118 ASP A N 1
ATOM 900 C CA . ASP A 1 118 ? -13.530 1.822 -5.027 1.00 96.38 118 ASP A CA 1
ATOM 901 C C . ASP A 1 118 ? -13.881 0.426 -5.592 1.00 96.38 118 ASP A C 1
ATOM 903 O O . ASP A 1 118 ? -13.591 0.128 -6.749 1.00 96.38 118 ASP A O 1
ATOM 907 N N . GLY A 1 119 ? -14.517 -0.444 -4.796 1.00 97.00 119 GLY A N 1
ATOM 908 C CA . GLY A 1 119 ? -14.971 -1.772 -5.221 1.00 97.00 119 GLY A CA 1
ATOM 909 C C . GLY A 1 119 ? -13.858 -2.812 -5.371 1.00 97.00 119 GLY A C 1
ATOM 910 O O . GLY A 1 119 ? -14.087 -3.867 -5.960 1.00 97.00 119 GLY A O 1
ATOM 911 N N . ILE A 1 120 ? -12.663 -2.535 -4.842 1.00 97.44 120 ILE A N 1
ATOM 912 C CA . ILE A 1 120 ? -11.500 -3.432 -4.918 1.00 97.44 120 ILE A CA 1
ATOM 913 C C . ILE A 1 120 ? -11.375 -4.356 -3.698 1.00 97.44 120 ILE A C 1
ATOM 915 O O . ILE A 1 120 ? -10.652 -5.351 -3.755 1.00 97.44 120 ILE A O 1
ATOM 919 N N . LEU A 1 121 ? -12.101 -4.060 -2.614 1.00 98.06 121 LEU A N 1
ATOM 920 C CA . LEU A 1 121 ? -12.219 -4.902 -1.421 1.00 98.06 121 LEU A CA 1
ATOM 921 C C . LEU A 1 121 ? -13.679 -5.316 -1.149 1.00 98.06 121 LEU A C 1
ATOM 923 O O . LEU A 1 121 ? -14.605 -4.574 -1.488 1.00 98.06 121 LEU A O 1
ATOM 927 N N . PRO A 1 122 ? -13.906 -6.476 -0.497 1.00 97.19 122 PRO A N 1
ATOM 928 C CA . PRO A 1 122 ? -15.224 -6.867 0.003 1.00 97.19 122 PRO A CA 1
ATOM 929 C C . PRO A 1 122 ? -15.811 -5.836 0.974 1.00 97.19 122 PRO A C 1
ATOM 931 O O . PRO A 1 122 ? -15.090 -5.270 1.791 1.00 97.19 122 PRO A O 1
ATOM 934 N N . LYS A 1 123 ? -17.134 -5.630 0.937 1.00 96.19 123 LYS A N 1
ATOM 935 C CA . LYS A 1 123 ? -17.833 -4.642 1.790 1.00 96.19 123 LYS A CA 1
ATOM 936 C C . LYS A 1 123 ? -17.701 -4.906 3.291 1.00 96.19 123 LYS A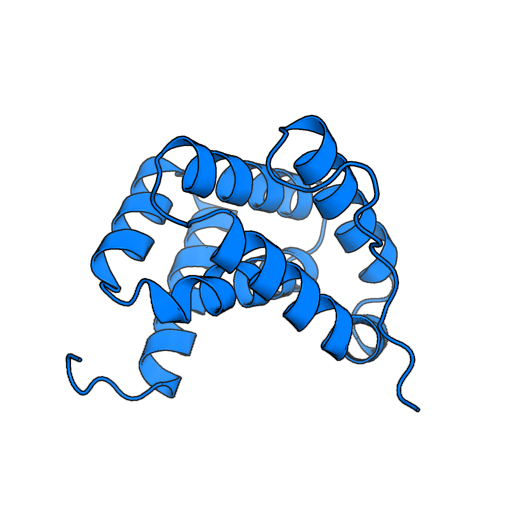 C 1
ATOM 938 O O . LYS A 1 123 ? -17.880 -3.995 4.088 1.00 96.19 123 LYS A O 1
ATOM 943 N N . ASP A 1 124 ? -17.444 -6.152 3.652 1.00 95.06 124 ASP A N 1
ATOM 944 C CA . ASP A 1 124 ? -17.271 -6.661 5.007 1.00 95.06 124 ASP A CA 1
ATOM 945 C C . ASP A 1 124 ? -15.796 -6.925 5.349 1.00 95.06 124 ASP A C 1
ATOM 947 O O . ASP A 1 124 ? -15.506 -7.595 6.340 1.00 95.06 124 ASP A O 1
ATOM 951 N N . PHE A 1 125 ? -14.851 -6.405 4.551 1.00 96.69 125 PHE A N 1
ATOM 952 C CA . PHE A 1 125 ? -13.431 -6.545 4.846 1.00 96.69 125 PHE A CA 1
ATOM 953 C C . PHE A 1 125 ? -13.085 -5.862 6.176 1.00 96.69 125 PHE A C 1
ATOM 955 O O . PHE A 1 125 ? -13.221 -4.650 6.341 1.00 96.69 125 PHE A O 1
ATOM 962 N N . ASP A 1 126 ? -12.602 -6.657 7.125 1.00 94.94 126 ASP A N 1
ATOM 963 C CA . ASP A 1 126 ? -12.211 -6.200 8.453 1.00 94.94 126 ASP A CA 1
ATOM 964 C C . ASP A 1 126 ? -10.781 -5.631 8.451 1.00 94.94 126 ASP A C 1
ATOM 966 O O . ASP A 1 126 ? -9.827 -6.332 8.107 1.00 94.94 126 ASP A O 1
ATOM 970 N N . ALA A 1 127 ? -10.633 -4.378 8.884 1.00 94.00 127 ALA A N 1
ATOM 971 C CA . ALA A 1 127 ? -9.357 -3.665 8.970 1.00 94.00 127 ALA A CA 1
ATOM 972 C C . ALA A 1 127 ? -8.602 -3.873 10.301 1.00 94.00 127 ALA A C 1
ATOM 974 O O . ALA A 1 127 ? -7.515 -3.327 10.472 1.00 94.00 127 ALA A O 1
ATOM 975 N N . SER A 1 128 ? -9.154 -4.611 11.267 1.00 93.31 128 SER A N 1
ATOM 976 C CA . SER A 1 128 ? -8.510 -4.800 12.572 1.00 93.31 128 SER A CA 1
ATOM 977 C C . SER A 1 128 ? -7.303 -5.743 12.507 1.00 93.31 128 SER A C 1
ATOM 979 O O . SER A 1 128 ? -7.225 -6.624 11.652 1.00 93.31 128 SER A O 1
ATOM 981 N N . ALA A 1 129 ? -6.331 -5.572 13.403 1.00 89.38 129 ALA A N 1
ATOM 982 C CA . ALA A 1 129 ? -5.206 -6.499 13.485 1.00 89.38 129 ALA A CA 1
ATOM 983 C C . ALA A 1 129 ? -5.693 -7.922 13.804 1.00 89.38 129 ALA A C 1
ATOM 985 O O . ALA A 1 129 ? -6.664 -8.129 14.540 1.00 89.38 129 ALA A O 1
ATOM 986 N N . VAL A 1 130 ? -5.013 -8.928 13.249 1.00 87.94 130 VAL A N 1
ATOM 987 C CA . VAL A 1 130 ? -5.341 -10.322 13.566 1.00 87.94 130 VAL A CA 1
ATOM 988 C C . VAL A 1 130 ? -4.883 -10.616 14.990 1.00 87.94 130 VAL A C 1
ATOM 990 O O . VAL A 1 130 ? -3.696 -10.515 15.292 1.00 87.94 130 VAL A O 1
ATOM 993 N N . LYS A 1 131 ? -5.809 -11.044 15.855 1.00 72.62 131 LYS A N 1
ATOM 994 C CA . LYS A 1 131 ? -5.469 -11.504 17.207 1.00 72.62 131 LYS A CA 1
ATOM 995 C C . LYS A 1 131 ? -4.483 -12.672 17.115 1.00 72.62 131 LYS A C 1
ATOM 997 O O . LYS A 1 131 ? -4.850 -13.744 16.632 1.00 72.62 131 LYS A O 1
ATOM 1002 N N . LYS A 1 132 ? -3.247 -12.470 17.581 1.00 60.25 132 LYS A N 1
ATOM 1003 C CA . LYS A 1 132 ? -2.276 -13.553 17.793 1.00 60.25 132 LYS A CA 1
ATOM 1004 C C . LYS A 1 132 ? -2.851 -14.450 18.912 1.00 60.25 132 LYS A C 1
ATOM 1006 O O . LYS A 1 132 ? -3.095 -13.948 20.008 1.00 60.25 132 LYS A O 1
ATOM 1011 N N . GLN A 1 133 ? -3.191 -15.706 18.594 1.00 47.03 133 GLN A N 1
ATOM 1012 C CA . GLN A 1 133 ? -3.603 -16.720 19.584 1.00 47.03 133 GLN A CA 1
ATOM 1013 C C . GLN A 1 133 ? -2.420 -17.145 20.450 1.00 47.03 133 GLN A C 1
ATOM 1015 O O . GLN A 1 133 ? -1.294 -17.191 19.903 1.00 47.03 133 GLN A O 1
#

Sequence (133 aa):
GDGRPVEELKVAIDQLTKEYLLSRDLEEAARCVRELNVPHFHHEVVKRGITNSLEEGGEANSAAMASLLAYLVSHEVVSTGQLIKGFERFKLVLDDVALDIPNAAASFQDIVARGISDGILPKDFDASAVKKQ

Foldseek 3Di:
DPPDDPVVLLVLLLVLLLVCLVPVDLPSSLVSLVVSVCQVCCLSSQQNSLLSLLVVDDLSSLVSSLVSLLSCPVVVSHDLVSNLSSLLVNLQCQVVSCVVRVCSLVSQVVSVVSCVVSVSDDVPDDSHRDDDD

InterPro domains:
  IPR003891 Initiation factor eIF-4 gamma, MA3 [PF02847] (12-122)
  IPR003891 Initiation factor eIF-4 gamma, MA3 [PS51366] (8-131)
  IPR003891 Initiation factor eIF-4 gamma, MA3 [SM00544] (9-122)
  IPR016024 Armadillo-type fold [SSF48371] (5-129)
  IPR039778 Programmed cell death protein 4 [PTHR12626] (1-126)

pLDDT: mean 94.68, std 8.73, range [47.03, 98.81]

Secondary structure (DSSP, 8-state):
-----HHHHHHHHHHHHHHHHHH--HHHHHHHHHHT--GGGHHHHHHHHHHHHHHH-SHHHHHHHHHHHHHHHHTTSS-HHHHHHHHHHHHTTHHHHHHH-TTHHHHHHHHHHHHHHTTSS-TT---SPP---

Radius of gyration: 13.78 Å; chains: 1; bounding box: 34×30×35 Å

Organism: NCBI:txid4796